Protein AF-A0A7S0FGV2-F1 (afdb_monomer_lite)

Foldseek 3Di:
DPADPDPAQLRQLQVQLVQLVCCLVPHPDQKDKAADPPADDPPVVVVVVPVVDDSVAKDKFADDQAPVQKDKFQLCVLVQVVVCVVVVHDDDPPWDWDADPVGHIDTPCCPDDRIDIFHFHDNNRMMMTGNVLSVQCSVVSNCLSVQCNSRVDHNRNSVRVCCCPVVVHDHD

Structure (mmCIF, N/CA/C/O backbone):
data_AF-A0A7S0FGV2-F1
#
_entry.id   AF-A0A7S0FGV2-F1
#
loop_
_atom_site.group_PDB
_atom_site.id
_atom_site.type_symbol
_atom_site.label_atom_id
_atom_site.label_alt_id
_atom_site.label_comp_id
_atom_site.label_asym_id
_atom_site.label_entity_id
_atom_site.label_seq_id
_atom_site.pdbx_PDB_ins_code
_atom_site.Cartn_x
_atom_site.Cartn_y
_atom_site.Cartn_z
_atom_site.occupancy
_atom_site.B_iso_or_equiv
_atom_site.auth_seq_id
_atom_site.auth_comp_id
_atom_site.auth_asym_id
_atom_site.auth_atom_id
_atom_site.pdbx_PDB_model_num
ATOM 1 N N . THR A 1 1 ? 14.441 8.984 6.356 1.00 79.88 1 THR A N 1
ATOM 2 C CA . THR A 1 1 ? 1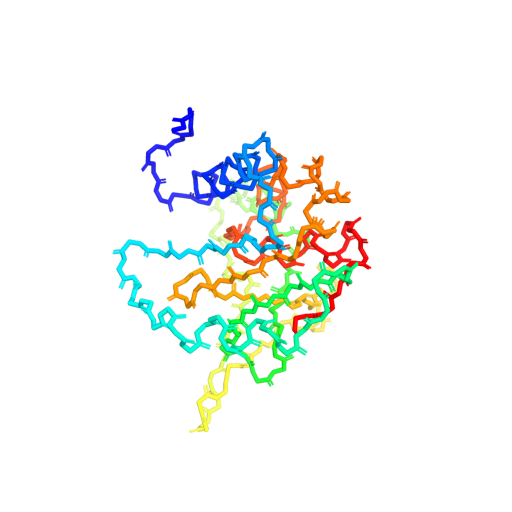3.259 9.835 6.094 1.00 79.88 1 THR A CA 1
ATOM 3 C C . THR A 1 1 ? 13.131 10.860 7.219 1.00 79.88 1 THR A C 1
ATOM 5 O O . THR A 1 1 ? 13.809 10.695 8.226 1.00 79.88 1 THR A O 1
ATOM 8 N N . LEU A 1 2 ? 12.314 11.914 7.077 1.00 86.88 2 LEU A N 1
ATOM 9 C CA . LEU A 1 2 ? 12.011 12.874 8.166 1.00 86.88 2 LEU A CA 1
ATOM 10 C C . LEU A 1 2 ? 10.838 12.409 9.062 1.00 86.88 2 LEU A C 1
ATOM 12 O O . LEU A 1 2 ? 10.258 13.197 9.804 1.00 86.88 2 LEU A O 1
ATOM 16 N N . CYS A 1 3 ? 10.471 11.130 8.973 1.00 91.19 3 CYS A N 1
ATOM 17 C CA . CYS A 1 3 ? 9.404 10.521 9.758 1.00 91.19 3 CYS A CA 1
ATOM 18 C C . CYS A 1 3 ? 9.855 10.222 11.194 1.00 91.19 3 CYS A C 1
ATOM 20 O O . CYS A 1 3 ? 11.048 10.096 11.473 1.00 91.19 3 CYS A O 1
ATOM 22 N N . SER A 1 4 ? 8.885 10.046 12.097 1.00 88.94 4 SER A N 1
ATOM 23 C CA . SER A 1 4 ? 9.150 9.587 13.465 1.00 88.94 4 SER A CA 1
ATOM 24 C C . SER A 1 4 ? 9.930 8.267 13.476 1.00 88.94 4 SER A C 1
ATOM 26 O O . SER A 1 4 ? 9.669 7.367 12.676 1.00 88.94 4 SER A O 1
ATOM 28 N N . ALA A 1 5 ? 10.848 8.124 14.435 1.00 84.06 5 ALA A N 1
ATOM 29 C CA . ALA A 1 5 ? 11.543 6.865 14.694 1.00 84.06 5 ALA A CA 1
ATOM 30 C C . ALA A 1 5 ? 10.648 5.819 15.392 1.00 84.06 5 ALA A C 1
ATOM 32 O O . ALA A 1 5 ? 11.025 4.653 15.455 1.00 84.06 5 ALA A O 1
ATOM 33 N N . THR A 1 6 ? 9.471 6.208 15.897 1.00 84.94 6 THR A N 1
ATOM 34 C CA . THR A 1 6 ? 8.547 5.306 16.602 1.00 84.94 6 THR A CA 1
ATOM 35 C C . THR A 1 6 ? 7.891 4.283 15.663 1.00 84.94 6 THR A C 1
ATOM 37 O O . THR A 1 6 ? 7.745 4.517 14.461 1.00 84.94 6 THR A O 1
ATOM 40 N N . HIS A 1 7 ? 7.469 3.149 16.231 1.00 81.62 7 HIS A N 1
ATOM 41 C CA . HIS A 1 7 ? 6.613 2.139 15.583 1.00 81.62 7 HIS A CA 1
ATOM 42 C C . HIS A 1 7 ? 5.117 2.423 15.810 1.00 81.62 7 HIS A C 1
ATOM 44 O O . HIS A 1 7 ? 4.288 1.520 15.841 1.00 81.62 7 HIS A O 1
ATOM 50 N N . GLU A 1 8 ? 4.762 3.685 16.043 1.00 87.50 8 GLU A N 1
ATOM 51 C CA . GLU A 1 8 ? 3.364 4.099 16.125 1.00 87.50 8 GLU A CA 1
ATOM 52 C C . GLU A 1 8 ? 2.778 4.212 14.716 1.00 87.50 8 GLU A C 1
ATOM 54 O O . GLU A 1 8 ? 3.512 4.464 13.759 1.00 87.50 8 GLU A O 1
ATOM 59 N N . ILE A 1 9 ? 1.450 4.106 14.605 1.00 84.69 9 ILE A N 1
ATOM 60 C CA . ILE A 1 9 ? 0.708 4.154 13.331 1.00 84.69 9 ILE A CA 1
ATOM 61 C C . ILE A 1 9 ? 1.203 5.292 12.427 1.00 84.69 9 ILE A C 1
ATOM 63 O O . ILE A 1 9 ? 1.568 5.069 11.278 1.00 84.69 9 ILE A O 1
ATOM 67 N N . HIS A 1 10 ? 1.291 6.512 12.962 1.00 87.12 10 HIS A N 1
ATOM 68 C CA . HIS A 1 10 ? 1.737 7.672 12.189 1.00 87.12 10 HIS A CA 1
ATOM 69 C C . HIS A 1 10 ? 3.185 7.533 11.679 1.00 87.12 10 HIS A C 1
ATOM 71 O O . HIS A 1 10 ? 3.503 7.961 10.570 1.00 87.12 10 HIS A O 1
ATOM 77 N N . GLY A 1 11 ? 4.076 6.954 12.490 1.00 90.88 11 GLY A N 1
ATOM 78 C CA . GLY A 1 11 ? 5.479 6.750 12.136 1.00 90.88 11 GLY A CA 1
ATOM 79 C C . GLY A 1 11 ? 5.647 5.745 11.001 1.00 90.88 11 GLY A C 1
ATOM 80 O O . GLY A 1 11 ? 6.362 6.039 10.045 1.00 90.88 11 GLY A O 1
ATOM 81 N N . LEU A 1 12 ? 4.956 4.605 11.087 1.00 92.75 12 LEU A N 1
ATOM 82 C CA . LEU A 1 12 ? 4.980 3.558 10.062 1.00 92.75 12 LEU A CA 1
ATOM 83 C C . LEU A 1 12 ? 4.384 4.057 8.744 1.00 92.75 12 LEU A C 1
ATOM 85 O O . LEU A 1 12 ? 5.074 4.054 7.732 1.00 92.75 12 LEU A O 1
ATOM 89 N N . CYS A 1 13 ? 3.188 4.648 8.770 1.00 95.31 13 CYS A N 1
ATOM 90 C CA . CYS A 1 13 ? 2.552 5.154 7.551 1.00 95.31 13 CYS A CA 1
ATOM 91 C C . CYS A 1 13 ? 3.373 6.225 6.827 1.00 95.31 13 CYS A C 1
ATOM 93 O O . CYS A 1 13 ? 3.392 6.266 5.600 1.00 95.31 13 CYS A O 1
ATOM 95 N N . CYS A 1 14 ? 4.077 7.083 7.570 1.00 96.38 14 CYS A N 1
ATOM 96 C CA . CYS A 1 14 ? 4.983 8.065 6.979 1.00 96.38 14 CYS A CA 1
ATOM 97 C C . CYS A 1 14 ? 6.182 7.397 6.287 1.00 96.38 14 CYS A C 1
ATOM 99 O O . CYS A 1 14 ? 6.601 7.845 5.219 1.00 96.38 14 CYS A O 1
ATOM 101 N N . LYS A 1 15 ? 6.748 6.336 6.881 1.00 96.00 15 LYS A N 1
ATOM 102 C CA . LYS A 1 15 ? 7.861 5.582 6.283 1.00 96.00 15 LYS A CA 1
ATOM 103 C C . LYS A 1 15 ? 7.405 4.894 4.997 1.00 96.00 15 LYS A C 1
ATOM 105 O O . LYS A 1 15 ? 8.034 5.117 3.969 1.00 96.00 15 LYS A O 1
ATOM 110 N N . THR A 1 16 ? 6.258 4.223 5.027 1.00 97.00 16 THR A N 1
ATOM 111 C CA . THR A 1 16 ? 5.655 3.572 3.856 1.00 97.00 16 THR A CA 1
ATOM 112 C C . THR A 1 16 ? 5.343 4.577 2.743 1.00 97.00 16 THR A C 1
ATOM 114 O O . THR A 1 16 ? 5.701 4.352 1.589 1.00 97.00 16 THR A O 1
ATOM 117 N N . ALA A 1 17 ? 4.789 5.752 3.074 1.00 97.69 17 ALA A N 1
ATOM 118 C CA . ALA A 1 17 ? 4.612 6.840 2.105 1.00 97.69 17 ALA A CA 1
ATOM 119 C C . ALA A 1 17 ? 5.945 7.262 1.463 1.00 97.69 17 ALA A C 1
ATOM 121 O O . ALA A 1 17 ? 6.039 7.401 0.244 1.00 97.69 17 ALA A O 1
ATOM 122 N N . CYS A 1 18 ? 6.994 7.436 2.274 1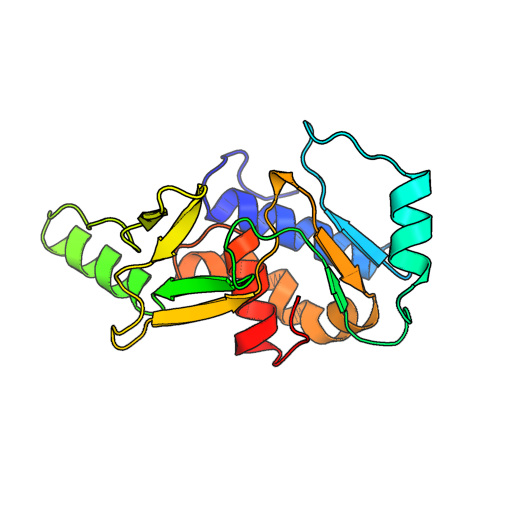.00 97.69 18 CYS A N 1
ATOM 123 C CA . CYS A 1 18 ? 8.321 7.799 1.783 1.00 97.69 18 CYS A CA 1
ATOM 124 C C . CYS A 1 18 ? 8.927 6.722 0.872 1.00 97.69 18 CYS A C 1
ATOM 126 O O . CYS A 1 18 ? 9.609 7.073 -0.085 1.00 97.69 18 CYS A O 1
ATOM 128 N N . GLU A 1 19 ? 8.700 5.438 1.150 1.00 97.88 19 GLU A N 1
ATOM 129 C CA . GLU A 1 19 ? 9.157 4.335 0.296 1.00 97.88 19 GLU A CA 1
ATOM 130 C C . GLU A 1 19 ? 8.489 4.383 -1.080 1.00 97.88 19 GLU A C 1
ATOM 132 O O . GLU A 1 19 ? 9.178 4.289 -2.098 1.00 97.88 19 GLU A O 1
ATOM 137 N N . ILE A 1 20 ? 7.168 4.600 -1.117 1.00 98.38 20 ILE A N 1
ATOM 138 C CA . ILE A 1 20 ? 6.408 4.694 -2.371 1.00 98.38 20 ILE A CA 1
ATOM 139 C C . ILE A 1 20 ? 6.863 5.906 -3.186 1.00 98.38 20 ILE A C 1
ATOM 141 O O . ILE A 1 20 ? 7.135 5.782 -4.381 1.00 98.38 20 ILE A O 1
ATOM 145 N N . VAL A 1 21 ? 7.011 7.064 -2.537 1.00 98.38 21 VAL A N 1
ATOM 146 C CA . VAL A 1 21 ? 7.502 8.290 -3.184 1.00 98.38 21 VAL A CA 1
ATOM 147 C C . VAL A 1 21 ? 8.922 8.103 -3.709 1.00 98.38 21 VAL A C 1
ATOM 149 O O . VAL A 1 21 ? 9.206 8.455 -4.852 1.00 98.38 21 VAL A O 1
ATOM 152 N N . TYR A 1 22 ? 9.809 7.493 -2.920 1.00 98.38 22 TYR A N 1
ATOM 153 C CA . TYR A 1 22 ? 11.179 7.240 -3.350 1.00 98.38 22 TYR A CA 1
ATOM 154 C C . TYR A 1 22 ? 11.221 6.352 -4.598 1.00 98.38 22 TYR A C 1
ATOM 156 O O . TYR A 1 22 ? 11.926 6.680 -5.554 1.00 98.38 22 TYR A O 1
ATOM 164 N N . TYR A 1 23 ? 10.439 5.267 -4.616 1.00 98.56 23 TYR A N 1
ATOM 165 C CA . TYR A 1 23 ? 10.294 4.411 -5.790 1.00 98.56 23 TYR A CA 1
ATOM 166 C C . TYR A 1 23 ? 9.770 5.195 -7.004 1.00 98.56 23 TYR A C 1
ATOM 168 O O . TYR A 1 23 ? 10.372 5.112 -8.073 1.00 98.56 23 TYR A O 1
ATOM 176 N N . TYR A 1 24 ? 8.705 5.984 -6.840 1.00 98.50 24 TYR A N 1
ATOM 177 C CA . TYR A 1 24 ? 8.104 6.768 -7.922 1.00 98.50 24 TYR A CA 1
ATOM 178 C C . TYR A 1 24 ? 9.095 7.754 -8.561 1.00 98.50 24 TYR A C 1
ATOM 180 O O . TYR A 1 24 ? 9.179 7.847 -9.787 1.00 98.50 24 TYR A O 1
ATOM 188 N N . GLU A 1 25 ? 9.872 8.459 -7.736 1.00 98.25 25 GLU A N 1
ATOM 189 C CA . GLU A 1 25 ? 10.805 9.498 -8.185 1.00 98.25 25 GLU A CA 1
ATOM 190 C C . GLU A 1 25 ? 12.117 8.943 -8.764 1.00 98.25 25 GLU A C 1
ATOM 192 O O . GLU A 1 25 ? 12.715 9.574 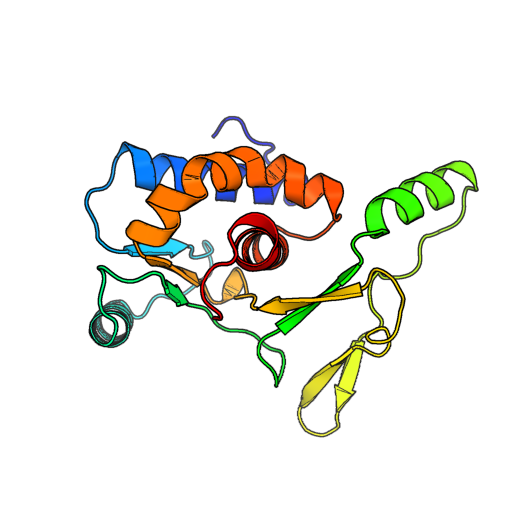-9.636 1.00 98.25 25 GLU A O 1
ATOM 197 N N . HIS A 1 26 ? 12.589 7.786 -8.283 1.00 98.31 26 HIS A N 1
ATOM 198 C CA . HIS A 1 26 ? 13.962 7.326 -8.542 1.00 98.31 26 HIS A CA 1
ATOM 199 C C . HIS A 1 26 ? 14.065 5.979 -9.266 1.00 98.31 26 HIS A C 1
ATOM 201 O O . HIS A 1 26 ? 15.155 5.617 -9.712 1.00 98.31 26 HIS A O 1
ATOM 207 N N . SER A 1 27 ? 12.973 5.221 -9.390 1.00 97.94 27 SER A N 1
ATOM 208 C CA . SER A 1 27 ? 12.976 3.906 -10.034 1.00 97.94 27 SER A CA 1
ATOM 209 C C . SER A 1 27 ? 12.284 3.931 -11.394 1.00 97.94 27 SER A C 1
ATOM 211 O O . SER A 1 27 ? 11.287 4.617 -11.608 1.00 97.94 27 SER A O 1
ATOM 213 N N . THR A 1 28 ? 12.783 3.104 -12.310 1.00 97.12 28 THR A N 1
ATOM 214 C CA . THR A 1 28 ? 12.122 2.755 -13.579 1.00 97.12 28 THR A CA 1
ATOM 215 C C . THR A 1 28 ? 11.620 1.309 -13.591 1.00 97.12 28 THR A C 1
ATOM 217 O O . THR A 1 28 ? 11.245 0.804 -14.643 1.00 97.12 28 THR A O 1
ATOM 220 N N . SER A 1 29 ? 11.651 0.620 -12.445 1.00 97.81 29 SER A N 1
ATOM 221 C CA . SER A 1 29 ? 11.216 -0.779 -12.338 1.00 97.81 29 SER A CA 1
ATOM 222 C C . SER A 1 29 ? 9.697 -0.893 -12.430 1.00 97.81 29 SER A C 1
ATOM 224 O O . SER A 1 29 ? 8.991 -0.049 -11.887 1.00 97.81 29 SER A O 1
ATOM 226 N N . ASP A 1 30 ? 9.197 -1.975 -13.024 1.00 98.19 30 ASP A N 1
ATOM 227 C CA . ASP A 1 30 ? 7.755 -2.235 -13.169 1.00 98.19 30 ASP A CA 1
ATOM 228 C C . ASP A 1 30 ? 7.032 -2.507 -11.840 1.00 98.19 30 ASP A C 1
ATOM 230 O O . ASP A 1 30 ? 5.816 -2.355 -11.747 1.00 98.19 30 ASP A O 1
ATOM 234 N N . TRP A 1 31 ? 7.779 -2.913 -10.810 1.00 98.25 31 TRP A N 1
ATOM 235 C CA . TRP A 1 31 ? 7.243 -3.325 -9.517 1.00 98.25 31 TRP A CA 1
ATOM 236 C C . TRP A 1 31 ? 7.958 -2.610 -8.378 1.00 98.25 31 TRP A C 1
ATOM 238 O O . TRP A 1 31 ? 9.191 -2.561 -8.334 1.00 98.25 31 TRP A O 1
ATOM 248 N N . MET A 1 32 ? 7.175 -2.112 -7.430 1.00 97.56 32 MET A N 1
ATOM 249 C CA . MET A 1 32 ? 7.624 -1.776 -6.086 1.00 97.56 32 MET A CA 1
ATOM 250 C C . MET A 1 32 ? 7.236 -2.923 -5.161 1.00 97.56 32 MET A C 1
ATOM 252 O O . MET A 1 32 ? 6.091 -3.354 -5.214 1.00 97.56 32 MET A O 1
ATOM 256 N N . CYS A 1 33 ? 8.137 -3.379 -4.293 1.00 97.25 33 CYS A N 1
ATOM 257 C CA . CYS A 1 33 ? 7.790 -4.316 -3.227 1.00 97.25 33 CYS A CA 1
ATOM 258 C C . CYS A 1 33 ? 8.313 -3.805 -1.886 1.00 97.25 33 CYS A C 1
ATOM 260 O O . CYS A 1 33 ? 9.456 -3.356 -1.801 1.00 97.25 33 CYS A O 1
ATOM 262 N N . HIS A 1 34 ? 7.472 -3.896 -0.864 1.00 96.88 34 HIS A N 1
ATOM 263 C CA . HIS A 1 34 ? 7.798 -3.608 0.526 1.00 96.88 34 HIS A CA 1
ATOM 264 C C . HIS A 1 34 ? 8.057 -4.916 1.276 1.00 96.88 34 HIS A C 1
ATOM 266 O O . HIS A 1 34 ? 7.350 -5.905 1.066 1.00 96.88 34 HIS A O 1
ATOM 272 N N . LEU A 1 35 ? 9.081 -4.907 2.126 1.00 94.56 35 LEU A N 1
ATOM 273 C CA . LEU A 1 35 ? 9.540 -6.028 2.943 1.00 94.56 35 LEU A CA 1
ATOM 274 C C . LEU A 1 35 ? 10.067 -5.464 4.268 1.00 94.56 35 LEU A C 1
ATOM 276 O O . LEU A 1 35 ? 10.830 -4.494 4.243 1.00 94.56 35 LEU A O 1
ATOM 280 N N . ASP A 1 36 ? 9.726 -6.105 5.384 1.00 91.81 36 ASP A N 1
ATOM 281 C CA . ASP A 1 36 ? 10.298 -5.782 6.693 1.00 91.81 36 ASP A CA 1
ATOM 282 C C . ASP A 1 36 ? 11.761 -6.258 6.805 1.00 91.81 36 ASP A C 1
ATOM 284 O O . ASP A 1 36 ? 12.230 -7.116 6.046 1.00 91.81 36 ASP A O 1
ATOM 288 N N . ASP A 1 37 ? 12.504 -5.710 7.771 1.00 92.38 37 ASP A N 1
ATOM 289 C CA . ASP A 1 37 ? 13.926 -6.013 7.989 1.00 92.38 37 ASP A CA 1
ATOM 290 C C . ASP A 1 37 ? 14.189 -7.434 8.524 1.00 92.38 37 ASP A C 1
ATOM 292 O O . ASP A 1 37 ? 15.318 -7.929 8.457 1.00 92.38 37 ASP A O 1
ATOM 296 N N . ASP A 1 38 ? 13.145 -8.114 8.990 1.00 92.88 38 ASP A N 1
ATOM 297 C CA . ASP A 1 38 ? 13.142 -9.502 9.442 1.00 92.88 38 ASP A CA 1
ATOM 298 C C . ASP A 1 38 ? 12.518 -10.483 8.425 1.00 92.88 38 ASP A C 1
ATOM 300 O O . ASP A 1 38 ? 12.416 -11.685 8.696 1.00 92.88 38 ASP A O 1
ATOM 304 N N . THR A 1 39 ? 12.166 -10.015 7.221 1.00 93.50 39 THR A N 1
ATOM 305 C CA . THR A 1 39 ? 11.552 -10.847 6.177 1.00 93.50 39 THR A CA 1
ATOM 306 C C . THR A 1 39 ? 12.595 -11.510 5.270 1.00 93.50 39 THR A C 1
ATOM 308 O O . THR A 1 39 ? 13.418 -10.858 4.625 1.00 93.50 39 THR A O 1
ATOM 311 N N . TYR A 1 40 ? 12.534 -12.842 5.138 1.00 94.38 40 TYR A N 1
ATOM 312 C CA . TYR A 1 40 ? 13.336 -13.571 4.149 1.00 94.38 40 TYR A CA 1
ATOM 313 C C . TYR A 1 40 ? 12.689 -13.522 2.761 1.00 94.38 40 TYR A C 1
ATOM 315 O O . TYR A 1 40 ? 11.574 -14.008 2.568 1.00 94.38 40 TYR A O 1
ATOM 323 N N . LEU A 1 41 ? 13.435 -13.042 1.763 1.00 93.69 41 LEU A N 1
ATOM 324 C CA . LEU A 1 41 ? 12.978 -13.004 0.378 1.00 93.69 41 LEU A CA 1
ATOM 325 C C . LEU A 1 41 ? 13.584 -14.129 -0.473 1.00 93.69 41 LEU A C 1
ATOM 327 O O . LEU A 1 41 ? 14.781 -14.143 -0.772 1.00 93.69 41 LEU A O 1
ATOM 331 N N . ASN A 1 42 ? 12.729 -15.011 -0.995 1.00 96.12 42 ASN A N 1
ATOM 332 C CA . ASN A 1 42 ? 13.100 -15.918 -2.083 1.00 96.12 42 ASN A CA 1
ATOM 333 C C . ASN A 1 42 ? 13.007 -15.198 -3.439 1.00 96.12 42 ASN A C 1
ATOM 335 O O . ASN A 1 42 ? 12.028 -15.340 -4.176 1.00 96.12 42 ASN A O 1
ATOM 339 N N . TYR A 1 43 ? 14.038 -14.417 -3.762 1.00 94.31 43 TYR A N 1
ATOM 340 C CA . TYR A 1 43 ? 14.046 -13.541 -4.936 1.00 94.31 43 TYR A CA 1
ATOM 341 C C . TYR A 1 43 ? 13.732 -14.259 -6.269 1.00 94.31 43 TYR A C 1
ATOM 343 O O . TYR A 1 43 ? 12.859 -13.779 -6.994 1.00 94.31 43 TYR A O 1
ATOM 351 N N . PRO A 1 44 ? 14.327 -15.427 -6.604 1.00 97.62 44 PRO A N 1
ATOM 352 C CA . PRO A 1 44 ? 14.003 -16.119 -7.855 1.00 97.62 44 PRO A CA 1
ATOM 353 C C . PRO A 1 44 ? 12.528 -16.522 -7.982 1.00 97.62 44 PRO A C 1
ATOM 355 O O . PRO A 1 44 ? 11.957 -16.430 -9.069 1.00 97.62 44 PRO A O 1
ATOM 358 N N . GLN A 1 45 ? 11.899 -16.966 -6.886 1.00 97.06 45 GLN A N 1
ATOM 359 C CA . GLN A 1 45 ? 10.476 -17.317 -6.909 1.00 97.06 45 GLN A CA 1
ATOM 360 C C . GLN A 1 45 ? 9.591 -16.076 -6.979 1.00 97.06 45 GLN A C 1
ATOM 362 O O . GLN A 1 45 ? 8.607 -16.096 -7.711 1.00 97.06 45 GLN A O 1
ATOM 367 N N . MET A 1 46 ? 9.966 -14.991 -6.295 1.00 95.38 46 MET A N 1
ATOM 368 C CA . MET A 1 46 ? 9.257 -13.714 -6.394 1.00 95.38 46 MET A CA 1
ATOM 369 C C . MET A 1 46 ? 9.234 -13.210 -7.841 1.00 95.38 46 MET A C 1
ATOM 371 O O . MET A 1 46 ? 8.164 -12.921 -8.367 1.00 95.38 46 MET A O 1
ATOM 375 N N . VAL A 1 47 ? 10.383 -13.179 -8.524 1.00 96.06 47 VAL A N 1
ATOM 376 C CA . VAL A 1 47 ? 10.459 -12.741 -9.930 1.00 96.06 47 VAL A CA 1
ATOM 377 C C . VAL A 1 47 ? 9.598 -13.628 -10.835 1.00 96.06 47 VAL A C 1
ATOM 379 O O . VAL A 1 47 ? 8.848 -13.116 -11.663 1.00 96.06 47 VAL A O 1
ATOM 382 N N . LYS A 1 48 ? 9.649 -14.954 -10.650 1.00 97.81 48 LYS A N 1
ATOM 383 C CA . LYS A 1 48 ? 8.811 -15.909 -11.396 1.00 97.81 48 LYS A CA 1
ATOM 384 C C . LYS A 1 48 ? 7.312 -15.737 -11.119 1.00 97.81 48 LYS A C 1
ATOM 386 O O . LYS A 1 48 ? 6.486 -16.051 -11.975 1.00 97.81 48 LYS A O 1
ATOM 391 N N . TYR A 1 49 ? 6.944 -15.327 -9.911 1.00 97.00 49 TYR A N 1
ATOM 392 C CA . TYR A 1 49 ? 5.555 -15.072 -9.557 1.00 97.00 49 TYR A CA 1
ATOM 393 C C . TYR A 1 49 ? 5.056 -13.776 -10.201 1.00 97.00 49 TYR A C 1
ATOM 395 O O . TYR A 1 49 ? 4.063 -13.803 -10.920 1.00 97.00 49 TYR A O 1
ATOM 403 N N . LEU A 1 50 ? 5.798 -12.675 -10.045 1.00 97.25 50 LEU A N 1
ATOM 404 C CA . LEU A 1 50 ? 5.445 -11.376 -10.628 1.00 97.25 50 LEU A CA 1
ATOM 405 C C . LEU A 1 50 ? 5.387 -11.415 -12.162 1.00 97.25 50 LEU A C 1
ATOM 407 O O . LEU A 1 50 ? 4.555 -10.740 -12.756 1.00 97.25 50 LEU A O 1
ATOM 411 N N . SER A 1 51 ? 6.193 -12.260 -12.817 1.00 97.00 51 SER A N 1
ATOM 412 C CA . SER A 1 51 ? 6.158 -12.421 -14.279 1.00 97.00 51 SER A CA 1
ATOM 413 C C . SER A 1 51 ? 4.857 -13.025 -14.828 1.00 97.00 51 SER A C 1
ATOM 415 O O . SER A 1 51 ? 4.715 -13.147 -16.041 1.00 97.00 51 SER A O 1
ATOM 417 N N . GLN A 1 52 ? 3.947 -13.489 -13.965 1.00 97.56 52 GLN A N 1
ATOM 418 C CA . GLN A 1 52 ? 2.635 -14.018 -14.362 1.00 97.56 52 GLN A CA 1
ATOM 419 C C . GLN A 1 52 ? 1.585 -12.915 -14.548 1.00 97.56 52 GLN A C 1
ATOM 421 O O . GLN A 1 52 ? 0.520 -13.184 -15.100 1.00 97.56 52 GLN A O 1
ATOM 426 N N . PHE A 1 53 ? 1.885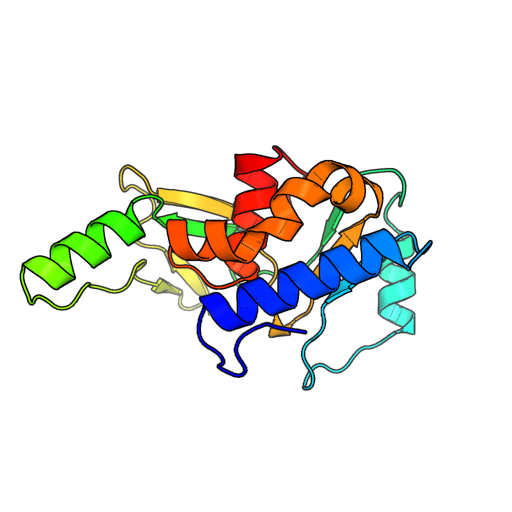 -11.695 -14.103 1.00 97.62 53 PHE A N 1
ATOM 427 C CA . PHE A 1 53 ? 1.018 -10.524 -14.189 1.00 97.62 53 PHE A CA 1
ATOM 428 C C . PHE A 1 53 ? 1.490 -9.597 -15.317 1.00 97.62 53 PHE A C 1
ATOM 430 O O . PHE A 1 53 ? 2.679 -9.574 -15.646 1.00 97.62 53 PHE A O 1
ATOM 437 N N . ASP A 1 54 ? 0.573 -8.835 -15.920 1.00 97.69 54 ASP A N 1
ATOM 438 C CA . ASP A 1 54 ? 0.938 -7.822 -16.916 1.00 97.69 54 ASP A CA 1
ATOM 439 C C . ASP A 1 54 ? 1.375 -6.544 -16.183 1.00 97.69 54 ASP A C 1
ATOM 441 O O . ASP A 1 54 ? 0.538 -5.888 -15.569 1.00 97.69 54 ASP A O 1
ATOM 445 N N . PRO A 1 55 ? 2.656 -6.139 -16.238 1.00 96.88 55 PRO A N 1
ATOM 446 C CA . PRO A 1 55 ? 3.139 -4.975 -15.489 1.00 96.88 55 PRO A CA 1
ATOM 447 C C . PRO A 1 55 ? 2.512 -3.642 -15.929 1.00 96.88 55 PRO A C 1
ATOM 449 O O . PRO A 1 55 ? 2.727 -2.620 -15.280 1.00 96.88 55 PRO A O 1
ATOM 452 N N . ARG A 1 56 ? 1.772 -3.627 -17.046 1.00 97.06 56 ARG A N 1
ATOM 453 C CA . ARG A 1 56 ? 1.075 -2.443 -17.570 1.00 97.06 56 ARG A CA 1
ATOM 454 C C . ARG A 1 56 ? -0.332 -2.280 -17.003 1.00 97.06 56 ARG A C 1
ATOM 456 O O . ARG A 1 56 ? -0.924 -1.220 -17.185 1.00 97.06 56 ARG A O 1
ATOM 463 N N . GLU A 1 57 ? -0.847 -3.308 -16.341 1.00 97.50 57 GLU A N 1
ATOM 464 C CA . GLU A 1 57 ? -2.108 -3.266 -15.616 1.00 97.50 57 GLU A CA 1
ATOM 465 C C . GLU A 1 57 ? -1.857 -2.925 -14.145 1.00 97.50 57 GLU A C 1
ATOM 467 O O . GLU A 1 57 ? -0.736 -2.984 -13.633 1.00 97.50 57 GLU A O 1
ATOM 472 N N . GLU A 1 58 ? -2.922 -2.544 -13.450 1.00 97.94 58 GLU A N 1
ATOM 473 C CA . GLU A 1 58 ? -2.837 -2.230 -12.033 1.00 97.94 58 GLU A CA 1
ATOM 474 C C . GLU A 1 58 ? -2.922 -3.489 -11.179 1.00 97.94 58 GLU A C 1
ATOM 476 O O . GLU A 1 58 ? -3.903 -4.234 -11.219 1.00 97.94 58 GLU A O 1
ATOM 481 N N . HIS A 1 59 ? -1.915 -3.675 -10.335 1.00 97.75 59 HIS A N 1
ATOM 482 C CA . HIS A 1 59 ? -1.821 -4.795 -9.420 1.00 97.75 59 HIS A CA 1
ATOM 483 C C . HIS A 1 59 ? -1.441 -4.324 -8.020 1.00 97.75 59 HIS A C 1
ATOM 485 O O . HIS A 1 59 ? -0.462 -3.597 -7.831 1.00 97.75 59 HIS A O 1
ATOM 491 N N . TYR A 1 60 ? -2.206 -4.805 -7.044 1.00 97.12 60 TYR A N 1
ATOM 492 C CA . TYR A 1 60 ? -1.832 -4.848 -5.640 1.00 97.12 60 TYR A CA 1
ATOM 493 C C . TYR A 1 60 ? -1.713 -6.319 -5.261 1.00 97.12 60 TYR A C 1
ATOM 495 O O . TYR A 1 60 ? -2.652 -7.074 -5.472 1.00 97.12 60 TYR A O 1
ATOM 503 N N . ILE A 1 61 ? -0.548 -6.743 -4.784 1.00 96.38 61 ILE A N 1
ATOM 504 C CA . ILE A 1 61 ? -0.240 -8.149 -4.523 1.00 96.38 61 ILE A CA 1
ATOM 505 C C . ILE A 1 61 ? 0.286 -8.264 -3.100 1.00 96.38 61 ILE A C 1
ATOM 507 O O . ILE A 1 61 ? 1.210 -7.550 -2.728 1.00 96.38 61 ILE A O 1
ATOM 511 N N . GLY A 1 62 ? -0.239 -9.199 -2.321 1.00 94.25 62 GLY A N 1
ATOM 512 C CA . GLY A 1 62 ? 0.229 -9.447 -0.964 1.00 94.25 62 GLY A CA 1
ATOM 513 C C . GLY A 1 62 ? -0.472 -10.642 -0.339 1.00 94.25 62 GLY A C 1
ATOM 514 O O . GLY A 1 62 ? -1.391 -11.222 -0.919 1.00 94.25 62 GLY A O 1
ATOM 515 N N . PHE A 1 63 ? -0.022 -11.027 0.850 1.00 91.75 63 PHE A N 1
ATOM 516 C CA . PHE A 1 63 ? -0.674 -12.076 1.625 1.00 91.75 63 PHE A CA 1
ATOM 517 C C . PHE A 1 63 ? -1.663 -11.473 2.621 1.00 91.75 63 PHE A C 1
ATOM 519 O O . PHE A 1 63 ? -1.300 -10.596 3.400 1.00 91.75 63 PHE A O 1
ATOM 526 N N . SER A 1 64 ? -2.890 -11.993 2.645 1.00 88.50 64 SER A N 1
ATOM 527 C CA . SER A 1 64 ? -3.869 -11.689 3.687 1.00 88.50 64 SER A CA 1
ATOM 528 C C . SER A 1 64 ? -4.103 -12.926 4.562 1.00 88.50 64 SER A C 1
ATOM 530 O O . SER A 1 64 ? -4.288 -14.018 4.022 1.00 88.50 64 SER A O 1
ATOM 532 N N . PRO A 1 65 ? -4.135 -12.799 5.899 1.00 83.50 65 PRO A N 1
ATOM 533 C CA . PRO A 1 65 ? -4.358 -13.910 6.814 1.00 83.50 65 PRO A CA 1
ATOM 534 C C . PRO A 1 65 ? -5.850 -14.217 6.995 1.00 83.50 65 PRO A C 1
ATOM 536 O O . PRO A 1 65 ? -6.200 -15.163 7.700 1.00 83.50 65 PRO A O 1
ATOM 539 N N . THR A 1 66 ? -6.742 -13.405 6.421 1.00 82.69 66 THR A N 1
ATOM 540 C CA . THR A 1 66 ? -8.186 -13.631 6.462 1.00 82.69 66 THR A CA 1
ATOM 541 C C . THR A 1 66 ? -8.617 -14.499 5.284 1.00 82.69 66 THR A C 1
ATOM 543 O O . THR A 1 66 ? -8.095 -14.390 4.176 1.00 82.69 66 THR A O 1
ATOM 546 N N . ALA A 1 67 ? -9.597 -15.375 5.520 1.00 80.69 67 ALA A N 1
ATOM 547 C CA . ALA A 1 67 ? -10.028 -16.362 4.529 1.00 80.69 67 ALA A CA 1
ATOM 548 C C . ALA A 1 67 ? -10.598 -15.735 3.243 1.00 80.69 67 ALA A C 1
ATOM 550 O O . ALA A 1 67 ? -10.542 -16.349 2.182 1.00 80.69 67 ALA A O 1
ATOM 551 N N . ASP A 1 68 ? -11.156 -14.526 3.336 1.00 83.69 68 ASP A N 1
ATOM 552 C CA . ASP A 1 68 ? -11.716 -13.793 2.199 1.00 83.69 68 ASP A CA 1
ATOM 553 C C . ASP A 1 68 ? -10.776 -12.711 1.644 1.00 83.69 68 ASP A C 1
ATOM 555 O O . ASP A 1 68 ? -11.173 -11.958 0.757 1.00 83.69 68 ASP A O 1
ATOM 559 N N . GLY A 1 69 ? -9.543 -12.626 2.153 1.00 86.75 69 GLY A N 1
ATOM 560 C CA . GLY A 1 69 ? -8.533 -11.686 1.675 1.00 86.75 69 GLY A CA 1
ATOM 561 C C . GLY A 1 69 ? -8.741 -10.232 2.102 1.00 86.75 69 GLY A C 1
ATOM 562 O O . GLY A 1 69 ? -8.061 -9.346 1.586 1.00 86.75 69 GLY A O 1
ATOM 563 N N . THR A 1 70 ? -9.690 -9.956 3.001 1.00 88.94 70 THR A N 1
ATOM 564 C CA . THR A 1 70 ? -10.058 -8.587 3.380 1.00 88.94 70 THR A CA 1
ATOM 565 C C . THR A 1 70 ? -9.993 -8.340 4.881 1.00 88.94 70 THR A C 1
ATOM 567 O O . THR A 1 70 ? -10.099 -9.261 5.693 1.00 88.94 70 THR A O 1
ATOM 570 N N . TRP A 1 71 ? -9.844 -7.072 5.255 1.00 88.06 71 TRP A N 1
ATOM 571 C CA . TRP A 1 71 ? -9.915 -6.597 6.629 1.00 88.06 71 TRP A CA 1
ATOM 572 C C . TRP A 1 71 ? -11.071 -5.620 6.798 1.00 88.06 71 TRP A C 1
ATOM 574 O O . TRP A 1 71 ? -11.351 -4.808 5.913 1.00 88.06 71 TRP A O 1
ATOM 584 N N . ALA A 1 72 ? -11.741 -5.682 7.947 1.00 89.25 72 ALA A N 1
ATOM 585 C CA . ALA A 1 72 ? -12.768 -4.707 8.281 1.00 89.25 72 ALA A CA 1
ATOM 586 C C . ALA A 1 72 ? -12.124 -3.372 8.708 1.00 89.25 72 ALA A C 1
ATOM 588 O O . ALA A 1 72 ? -11.200 -3.335 9.515 1.00 89.25 72 ALA A O 1
ATOM 589 N N . VAL A 1 73 ? -12.618 -2.253 8.196 1.00 89.94 73 VAL A N 1
ATOM 590 C CA . VAL A 1 73 ? -12.159 -0.903 8.540 1.00 89.94 73 VAL A CA 1
ATOM 591 C C . VAL A 1 73 ? -13.350 -0.116 9.059 1.00 89.94 73 VAL A C 1
ATOM 593 O O . VAL A 1 73 ? -14.311 0.121 8.332 1.00 89.94 73 VAL A O 1
ATOM 596 N N . ASP A 1 74 ? -13.291 0.284 10.328 1.00 89.88 74 ASP A N 1
ATOM 597 C CA . ASP A 1 74 ? -14.255 1.204 10.927 1.00 89.88 74 ASP A CA 1
ATOM 598 C C . ASP A 1 74 ? -13.876 2.640 10.549 1.00 89.88 74 ASP A C 1
ATOM 600 O O . ASP A 1 74 ? -12.979 3.251 11.132 1.00 89.88 74 ASP A O 1
ATOM 604 N N . THR A 1 75 ? -14.568 3.195 9.558 1.00 88.50 75 THR A N 1
ATOM 605 C CA . THR A 1 75 ? -14.315 4.553 9.048 1.00 88.50 75 THR A CA 1
ATOM 606 C C . THR A 1 75 ? -14.632 5.647 10.069 1.00 88.50 75 THR A C 1
ATOM 608 O O . THR A 1 75 ? -14.140 6.767 9.947 1.00 88.50 75 THR A O 1
ATOM 611 N N . LYS A 1 76 ? -15.405 5.334 11.118 1.00 87.19 76 LYS A N 1
ATOM 612 C CA . LYS A 1 76 ? -15.764 6.264 12.200 1.00 87.19 76 LYS A CA 1
ATOM 613 C C . LYS A 1 76 ? -14.834 6.121 13.412 1.00 87.19 76 LYS A C 1
ATOM 615 O O . LYS A 1 76 ? -15.023 6.801 14.424 1.00 87.19 76 LYS A O 1
ATOM 620 N N . ARG A 1 77 ? -13.801 5.269 13.335 1.00 86.00 77 ARG A N 1
ATOM 621 C CA . ARG A 1 77 ? -12.912 4.931 14.458 1.00 86.00 77 ARG A CA 1
ATOM 622 C C . ARG A 1 77 ? -12.277 6.152 15.120 1.00 86.00 77 ARG A C 1
ATOM 624 O O . ARG A 1 77 ? -12.260 6.225 16.349 1.00 86.00 77 ARG A O 1
ATOM 631 N N . LYS A 1 78 ? -11.798 7.122 14.336 1.00 85.62 78 LYS A N 1
ATOM 632 C CA . LYS A 1 78 ? -11.205 8.363 14.859 1.00 85.62 78 LYS A CA 1
ATOM 633 C C . LYS A 1 78 ? -12.201 9.181 15.676 1.00 85.62 78 LYS A C 1
ATOM 635 O O . LYS A 1 78 ? -11.888 9.569 16.799 1.00 85.62 78 LYS A O 1
ATOM 640 N N . GLU A 1 79 ? -13.419 9.373 15.174 1.00 87.62 79 GLU A N 1
ATOM 641 C CA . GLU A 1 79 ? -14.475 10.085 15.905 1.00 87.62 79 GLU A CA 1
ATOM 642 C C . GLU A 1 79 ? -14.798 9.390 17.235 1.00 87.62 79 GLU A C 1
ATOM 644 O O . GLU A 1 79 ? -15.007 10.041 18.264 1.00 87.62 79 GLU A O 1
ATOM 649 N N . MET A 1 80 ? -14.803 8.051 17.237 1.00 85.88 80 MET A N 1
ATOM 650 C CA . MET A 1 80 ? -15.000 7.267 18.455 1.00 85.88 80 MET A CA 1
ATOM 651 C C . MET A 1 80 ? -13.838 7.429 19.440 1.00 85.88 80 MET A C 1
ATOM 653 O O . MET A 1 80 ? -14.089 7.551 20.639 1.00 85.88 80 MET A O 1
ATOM 657 N N . MET A 1 81 ? -12.587 7.462 18.965 1.00 84.38 81 MET A N 1
ATOM 658 C CA . MET A 1 81 ? -11.406 7.721 19.801 1.00 84.38 81 MET A CA 1
ATOM 659 C C . MET A 1 81 ? -11.466 9.104 20.446 1.00 84.38 81 MET A C 1
ATOM 661 O O . MET A 1 81 ? -11.287 9.222 21.657 1.00 84.38 81 MET A O 1
ATOM 665 N N . GLU A 1 82 ? -11.783 10.140 19.671 1.00 88.81 82 GLU A N 1
ATOM 666 C CA . GLU A 1 82 ? -11.903 11.511 20.173 1.00 88.81 82 GLU A CA 1
ATOM 667 C C . GLU A 1 82 ? -13.034 11.649 21.200 1.00 88.81 82 GLU A C 1
ATOM 669 O O . GLU A 1 82 ? -12.877 12.318 22.226 1.00 88.81 82 GLU A O 1
ATOM 674 N N . ARG A 1 83 ? -14.175 10.989 20.965 1.00 88.81 83 ARG A N 1
ATOM 675 C CA . ARG A 1 83 ? -15.288 10.948 21.922 1.00 88.81 83 ARG A CA 1
ATOM 676 C C . ARG A 1 83 ? -14.901 10.216 23.206 1.00 88.81 83 ARG A C 1
ATOM 678 O O . ARG A 1 83 ? -15.137 10.735 24.293 1.00 88.81 83 ARG A O 1
ATOM 685 N N . ALA A 1 84 ? -14.276 9.048 23.088 1.00 87.88 84 ALA A N 1
ATOM 686 C CA . ALA A 1 84 ? -13.831 8.255 24.229 1.00 87.88 84 ALA A CA 1
ATOM 687 C C . ALA A 1 84 ? -12.805 9.016 25.087 1.00 87.88 84 ALA A C 1
ATOM 689 O O . ALA A 1 84 ? -12.921 9.021 26.313 1.00 87.88 84 ALA A O 1
ATOM 690 N N . ALA A 1 85 ? -11.874 9.737 24.450 1.00 88.50 85 ALA A N 1
ATOM 691 C CA . ALA A 1 85 ? -10.908 10.599 25.126 1.00 88.50 85 ALA A CA 1
ATOM 692 C C . ALA A 1 85 ? -11.588 11.741 25.901 1.00 88.50 85 ALA A C 1
ATOM 694 O O . ALA A 1 85 ? -11.245 11.980 27.057 1.00 88.50 85 ALA A O 1
ATOM 695 N N . LYS A 1 86 ? -12.595 12.402 25.310 1.00 91.44 86 LYS A N 1
ATOM 696 C CA . LYS A 1 86 ? -13.394 13.442 25.992 1.00 91.44 86 LYS A CA 1
ATOM 697 C C . LYS A 1 86 ? -14.179 12.894 27.185 1.00 91.44 86 LYS A C 1
ATOM 699 O O . LYS A 1 86 ? -14.330 13.583 28.186 1.00 91.44 86 LYS A O 1
ATOM 704 N N . GLU A 1 87 ? -14.678 11.666 27.080 1.00 93.12 87 GLU A N 1
ATOM 705 C CA . GLU A 1 87 ? -15.443 11.000 28.140 1.00 93.12 87 GLU A CA 1
ATOM 706 C C . GLU A 1 87 ? -14.563 10.309 29.198 1.00 93.12 87 GLU A C 1
ATOM 708 O O . GLU A 1 87 ? -15.096 9.781 30.174 1.00 93.12 87 GLU A O 1
ATOM 713 N N . GLY A 1 88 ? -13.238 10.269 29.010 1.00 88.62 88 GLY A N 1
ATOM 714 C CA . GLY A 1 88 ? -12.314 9.544 29.886 1.00 88.62 88 GLY A CA 1
ATOM 715 C C . GLY A 1 88 ? -12.547 8.028 29.907 1.00 88.62 88 GLY A C 1
ATOM 716 O O . GLY A 1 88 ? -12.212 7.365 30.888 1.00 88.62 88 GLY A O 1
ATOM 717 N N . LYS A 1 89 ? -13.156 7.467 28.854 1.00 86.31 89 LYS A N 1
ATOM 718 C CA . LYS A 1 89 ? -13.477 6.037 28.760 1.00 86.31 89 LYS A CA 1
ATOM 719 C C . LYS A 1 89 ? -12.491 5.317 27.840 1.00 86.31 89 LYS A C 1
ATOM 721 O O . LYS A 1 89 ? -12.134 5.857 26.795 1.00 86.31 89 LYS A O 1
ATOM 726 N N . PRO A 1 90 ? -12.093 4.075 28.162 1.00 80.50 90 PRO A N 1
ATOM 727 C CA . PRO A 1 90 ? -11.293 3.272 27.252 1.00 80.50 90 PRO A CA 1
ATOM 728 C C . PRO A 1 90 ? -12.126 2.893 26.024 1.00 80.50 90 PRO A C 1
ATOM 730 O O . PRO A 1 90 ? -13.245 2.382 26.145 1.00 80.50 90 PRO A O 1
ATOM 733 N N . LEU A 1 91 ? -11.574 3.126 24.834 1.00 77.75 91 LEU A N 1
ATOM 734 C CA . LEU A 1 91 ? -12.204 2.674 23.603 1.00 77.75 91 LEU A CA 1
ATOM 735 C C . LEU A 1 91 ? -12.027 1.159 23.467 1.00 77.75 91 LEU A C 1
ATOM 737 O O . LEU A 1 91 ? -10.929 0.627 23.634 1.00 77.75 91 LEU A O 1
ATOM 741 N N . LYS A 1 92 ? -13.111 0.454 23.137 1.00 74.12 92 LYS A N 1
ATOM 742 C CA . LYS A 1 92 ? -13.047 -0.977 22.815 1.00 74.12 92 LYS A CA 1
ATOM 743 C C . LYS A 1 92 ? -12.193 -1.204 21.554 1.00 74.12 92 LYS A C 1
ATOM 745 O O . LYS A 1 92 ? -12.084 -0.287 20.735 1.00 74.12 92 LYS A O 1
ATOM 750 N N . PRO A 1 93 ? -11.602 -2.394 21.355 1.00 70.62 93 PRO A N 1
ATOM 751 C CA . PRO A 1 93 ? -10.927 -2.737 20.101 1.00 70.62 93 PRO A CA 1
ATOM 752 C C . PRO A 1 93 ? -11.812 -2.431 18.886 1.00 70.62 93 PRO A C 1
ATOM 754 O O . PRO A 1 93 ? -13.033 -2.539 18.989 1.00 70.62 93 PRO A O 1
ATOM 757 N N . SER A 1 94 ? -11.204 -1.992 17.780 1.00 66.00 94 SER A N 1
ATOM 758 C CA . SER A 1 94 ? -11.909 -1.620 16.539 1.00 66.00 94 SER A CA 1
ATOM 759 C C . SER A 1 94 ? -12.783 -2.749 16.059 1.00 66.00 94 SER A C 1
ATOM 761 O O . SER A 1 94 ? -13.947 -2.529 15.743 1.00 66.00 94 SER A O 1
ATOM 763 N N . ILE A 1 95 ? -12.233 -3.958 16.074 1.00 68.62 95 ILE A N 1
ATOM 764 C CA . ILE A 1 95 ? -12.947 -5.149 15.666 1.00 68.62 95 ILE A CA 1
ATOM 765 C C . ILE A 1 95 ? -12.667 -6.267 16.653 1.00 68.62 95 ILE A C 1
ATOM 767 O O . ILE A 1 95 ? -11.527 -6.525 17.045 1.00 68.62 95 ILE A O 1
ATOM 771 N N . SER A 1 96 ? -13.732 -6.954 17.036 1.00 64.94 96 SER A N 1
ATOM 772 C CA . SER A 1 96 ? -13.653 -8.217 17.740 1.00 64.94 96 SER A CA 1
ATOM 773 C C . SER A 1 96 ? -13.410 -9.348 16.741 1.00 64.94 96 SER A C 1
ATOM 775 O O . SER A 1 96 ? -14.238 -9.668 15.885 1.00 64.94 96 SER A O 1
ATOM 777 N N . ILE A 1 97 ? -12.220 -9.932 16.850 1.00 65.38 97 ILE A N 1
ATOM 778 C CA . ILE A 1 97 ? -11.782 -11.078 16.061 1.00 65.38 97 ILE A CA 1
ATOM 779 C C . ILE A 1 97 ? -12.154 -12.358 16.805 1.00 65.38 97 ILE A C 1
ATOM 781 O O . ILE A 1 97 ? -11.921 -12.478 18.009 1.00 65.38 97 ILE A O 1
ATOM 785 N N . SER A 1 98 ? -12.698 -13.336 16.086 1.00 60.28 98 SER A N 1
ATOM 786 C CA . SER A 1 98 ? -12.769 -14.720 16.552 1.00 60.28 98 SER A CA 1
ATOM 787 C C . SER A 1 98 ? -12.086 -15.646 15.563 1.00 60.28 98 SER A C 1
ATOM 789 O O . SER A 1 98 ? -12.331 -15.545 14.366 1.00 60.28 98 SER A O 1
ATOM 791 N N . THR A 1 99 ? -11.280 -16.571 16.066 1.00 60.50 99 THR A N 1
ATOM 792 C CA . THR A 1 99 ? -10.728 -17.680 15.288 1.00 60.50 99 THR A CA 1
ATOM 793 C C . THR A 1 99 ? -11.720 -18.842 15.247 1.00 60.50 99 THR A C 1
ATOM 795 O O . THR A 1 99 ? -12.253 -19.257 16.282 1.00 60.50 99 THR A O 1
ATOM 798 N N . LYS A 1 100 ? -11.991 -19.384 14.054 1.00 61.09 100 LYS A N 1
ATOM 799 C CA . LYS A 1 100 ? -12.659 -20.686 13.907 1.00 61.09 100 LYS A CA 1
ATOM 800 C C . LYS A 1 100 ? -11.724 -21.803 14.367 1.00 61.09 100 LYS A C 1
ATOM 802 O O . LYS A 1 100 ? -10.509 -21.631 14.433 1.00 61.09 100 LYS A O 1
ATOM 807 N N . LYS A 1 101 ? -12.299 -22.984 14.627 1.00 54.03 101 LYS A N 1
ATOM 808 C CA . LYS A 1 101 ? -11.536 -24.214 14.912 1.00 54.03 101 LYS A CA 1
ATOM 809 C C . LYS A 1 101 ? -10.526 -24.565 13.810 1.00 54.03 101 LYS A C 1
ATOM 811 O O . LYS A 1 101 ? -9.535 -25.215 14.117 1.00 54.03 101 LYS A O 1
ATOM 816 N N . ASP A 1 102 ? -10.759 -24.090 12.589 1.00 66.25 102 ASP A N 1
ATOM 817 C CA . ASP A 1 102 ? -9.926 -24.351 11.411 1.00 66.25 102 ASP A CA 1
ATOM 818 C C . ASP A 1 102 ? -8.824 -23.292 11.190 1.00 66.25 102 ASP A C 1
ATOM 820 O O . ASP A 1 102 ? -8.081 -23.373 10.221 1.00 66.25 102 ASP A O 1
ATOM 824 N N . GLY A 1 103 ? -8.689 -22.310 12.094 1.00 61.28 103 GLY A N 1
ATOM 825 C CA . GLY A 1 103 ? -7.667 -21.255 12.025 1.00 61.28 103 GLY A CA 1
ATOM 826 C C . GLY A 1 103 ? -8.126 -19.953 11.362 1.00 61.28 103 GLY A C 1
ATOM 827 O O . GLY A 1 103 ? -7.474 -18.929 11.548 1.00 61.28 103 GLY A O 1
ATOM 828 N N . ASP A 1 104 ? -9.273 -19.953 10.678 1.00 64.00 104 ASP A N 1
ATOM 829 C CA . ASP A 1 104 ? -9.800 -18.757 10.012 1.00 64.00 104 ASP A CA 1
ATOM 830 C C . ASP A 1 104 ? -10.158 -17.642 10.999 1.00 64.00 104 ASP A C 1
ATOM 832 O O . ASP A 1 104 ? -10.907 -17.844 11.962 1.00 64.00 104 ASP A O 1
ATOM 836 N N . VAL A 1 105 ? -9.686 -16.437 10.703 1.00 65.06 105 VAL A N 1
ATOM 837 C CA . VAL A 1 105 ? -10.028 -15.196 11.401 1.00 65.06 105 VAL A CA 1
ATOM 838 C C . VAL A 1 105 ? -11.344 -14.653 10.833 1.00 65.06 105 VAL A C 1
ATOM 840 O O . VAL A 1 105 ? -11.419 -14.323 9.653 1.00 65.06 105 VAL A O 1
ATOM 843 N N . ILE A 1 106 ? -12.380 -14.542 11.672 1.00 64.75 106 ILE A N 1
ATOM 844 C CA . ILE A 1 106 ? -13.655 -13.880 11.338 1.00 64.75 106 ILE A CA 1
ATOM 845 C C . ILE A 1 106 ? -13.848 -12.630 12.194 1.00 64.75 106 ILE A C 1
ATOM 847 O O . ILE A 1 106 ? -13.573 -12.647 13.401 1.00 64.75 106 ILE A O 1
ATOM 851 N N . HIS A 1 107 ? -14.401 -11.576 11.598 1.00 67.44 107 HIS A N 1
ATOM 852 C CA . HIS A 1 107 ? -14.743 -10.342 12.291 1.00 67.44 107 HIS A CA 1
ATOM 853 C C . HIS A 1 107 ? -16.227 -10.351 12.681 1.00 67.44 107 HIS A C 1
ATOM 855 O O . HIS A 1 107 ? -17.104 -10.539 11.849 1.00 67.44 107 HIS A O 1
ATOM 861 N N . LYS A 1 108 ? -16.541 -10.142 13.964 1.00 65.25 108 LYS A N 1
ATOM 862 C CA . LYS A 1 108 ? -17.945 -10.127 14.430 1.00 65.25 108 LYS A CA 1
ATOM 863 C C . LYS A 1 108 ? -18.669 -8.804 14.181 1.00 65.25 108 LYS A C 1
ATOM 865 O O . LYS A 1 108 ? -19.884 -8.737 14.324 1.00 65.25 108 LYS A O 1
ATOM 870 N N . ASP A 1 109 ? -17.923 -7.754 13.856 1.00 64.06 109 ASP A N 1
ATOM 871 C CA . ASP A 1 109 ? -18.418 -6.378 13.775 1.00 64.06 109 ASP A CA 1
ATOM 872 C C . ASP A 1 109 ? -18.732 -5.924 12.333 1.00 64.06 109 ASP A C 1
ATOM 874 O O . ASP A 1 109 ? -18.896 -4.731 12.092 1.00 64.06 109 ASP A O 1
ATOM 878 N N . GLU A 1 110 ? -18.837 -6.867 11.387 1.00 60.72 110 GLU A N 1
ATOM 879 C CA . GLU A 1 110 ? -19.011 -6.626 9.942 1.00 60.72 110 GLU A CA 1
ATOM 880 C C . GLU A 1 110 ? -20.324 -5.919 9.564 1.00 60.72 110 GLU A C 1
ATOM 882 O O . GLU A 1 110 ? -20.353 -5.183 8.586 1.00 60.72 110 GLU A O 1
ATOM 887 N N . GLU A 1 111 ? -21.400 -6.087 10.339 1.00 64.38 111 GLU A N 1
ATOM 888 C CA . GLU A 1 111 ? -22.727 -5.524 10.017 1.00 64.38 111 GLU A CA 1
ATOM 889 C C . GLU A 1 111 ? -22.971 -4.117 10.601 1.00 64.38 111 GLU A C 1
ATOM 891 O O . GLU A 1 111 ? -24.103 -3.629 10.634 1.00 64.38 111 GLU A O 1
ATOM 896 N N . LYS A 1 112 ? -21.932 -3.440 11.103 1.00 72.75 112 LYS A N 1
ATOM 897 C CA . LYS A 1 112 ? -22.070 -2.103 11.699 1.00 72.75 112 LYS A CA 1
ATOM 898 C C . LYS A 1 112 ? -21.989 -0.993 10.654 1.00 72.75 112 LYS A C 1
ATOM 900 O O . LYS A 1 112 ? -21.115 -0.976 9.796 1.00 72.75 112 LYS A O 1
ATOM 905 N N . GLU A 1 113 ? -22.862 0.003 10.793 1.00 78.38 113 GLU A N 1
ATOM 906 C CA . GLU A 1 113 ? -22.854 1.194 9.942 1.00 78.38 113 GLU A CA 1
ATOM 907 C C . GLU A 1 113 ? -21.518 1.954 10.054 1.00 78.38 113 GLU A C 1
ATOM 909 O O . GLU A 1 113 ? -21.155 2.435 11.131 1.00 78.38 113 GLU A O 1
ATOM 914 N N . GLY A 1 114 ? -20.818 2.117 8.929 1.00 82.69 114 GLY A N 1
ATOM 915 C CA . GLY A 1 114 ? -19.496 2.750 8.867 1.00 82.69 114 GLY A CA 1
ATOM 916 C C . GLY A 1 114 ? -18.322 1.766 8.879 1.00 82.69 114 GLY A C 1
ATOM 917 O O . GLY A 1 114 ? -17.178 2.213 8.807 1.00 82.69 114 GLY A O 1
ATOM 918 N N . VAL A 1 115 ? -18.583 0.456 8.925 1.00 88.31 115 VAL A N 1
ATOM 919 C CA . VAL A 1 115 ? -17.572 -0.587 8.714 1.00 88.31 115 VAL A CA 1
ATOM 920 C C . VAL A 1 115 ? -17.604 -1.047 7.258 1.00 88.31 115 VAL A C 1
ATOM 922 O O . VAL A 1 115 ? -18.663 -1.372 6.728 1.00 88.31 115 VAL A O 1
ATOM 925 N N . ILE A 1 116 ? -16.438 -1.086 6.618 1.00 89.62 116 ILE A N 1
ATOM 926 C CA . ILE A 1 116 ? -16.254 -1.592 5.250 1.00 89.62 116 ILE A CA 1
ATOM 927 C C . ILE A 1 116 ? -15.199 -2.699 5.225 1.00 89.62 116 ILE A C 1
ATOM 929 O O . ILE A 1 116 ? -14.381 -2.778 6.138 1.00 89.62 116 ILE A O 1
ATOM 933 N N . ARG A 1 117 ? -15.195 -3.552 4.195 1.00 88.62 117 ARG A N 1
ATOM 934 C CA . ARG A 1 117 ? -14.161 -4.584 4.004 1.00 88.62 117 ARG A CA 1
ATOM 935 C C . ARG A 1 117 ? -13.257 -4.207 2.845 1.00 88.62 117 ARG A C 1
ATOM 937 O O . ARG A 1 117 ? -13.749 -4.008 1.738 1.00 88.62 117 ARG A O 1
ATOM 944 N N . VAL A 1 118 ? -11.954 -4.161 3.095 1.00 91.06 118 VAL A N 1
ATOM 945 C CA . VAL A 1 118 ? -10.955 -3.802 2.083 1.00 91.06 118 VAL A CA 1
ATOM 946 C C . VAL A 1 118 ? -9.911 -4.911 1.955 1.00 91.06 118 VAL A C 1
ATOM 948 O O . VAL A 1 118 ? -9.457 -5.430 2.978 1.00 91.06 118 VAL A O 1
ATOM 951 N N . PRO A 1 119 ? -9.538 -5.321 0.731 1.00 91.94 119 PRO A N 1
ATOM 952 C CA . PRO A 1 119 ? -8.338 -6.113 0.499 1.00 91.94 119 PRO A CA 1
ATOM 953 C C . PRO A 1 119 ? -7.112 -5.508 1.181 1.00 91.94 119 PRO A C 1
ATOM 955 O O . PRO A 1 119 ? -6.918 -4.296 1.115 1.00 91.94 119 PRO A O 1
ATOM 958 N N . TYR A 1 120 ? -6.286 -6.341 1.814 1.00 91.88 120 TYR A N 1
ATOM 959 C CA . TYR A 1 120 ? -5.027 -5.889 2.407 1.00 91.88 120 TYR A CA 1
ATOM 960 C C . TYR A 1 120 ? -3.977 -7.003 2.429 1.00 91.88 120 TYR A C 1
ATOM 962 O O . TYR A 1 120 ? -4.301 -8.165 2.694 1.00 91.88 120 TYR A O 1
ATOM 970 N N . GLY A 1 121 ? -2.725 -6.623 2.185 1.00 92.06 121 GLY A N 1
ATOM 971 C CA . GLY A 1 121 ? -1.547 -7.475 2.302 1.00 92.06 121 GLY A CA 1
ATOM 972 C C . GLY A 1 121 ? -0.756 -7.106 3.550 1.00 92.06 121 GLY A C 1
ATOM 973 O O . GLY A 1 121 ? -0.456 -5.933 3.736 1.00 92.06 121 GLY A O 1
ATOM 974 N N . THR A 1 122 ? -0.429 -8.077 4.401 1.00 91.12 122 THR A N 1
ATOM 975 C CA . THR A 1 122 ? 0.271 -7.827 5.671 1.00 91.12 122 THR A CA 1
ATOM 976 C C . THR A 1 122 ? 1.691 -7.324 5.435 1.00 91.12 122 THR A C 1
ATOM 978 O O . THR A 1 122 ? 2.416 -7.881 4.608 1.00 91.12 122 THR A O 1
ATOM 981 N N . GLY A 1 123 ? 2.116 -6.314 6.203 1.00 87.62 123 GLY A N 1
ATOM 982 C CA . GLY A 1 123 ? 3.485 -5.776 6.119 1.00 87.62 123 GLY A CA 1
ATOM 983 C C . GLY A 1 123 ? 4.558 -6.863 6.267 1.00 87.62 123 GLY A C 1
ATOM 984 O O . GLY A 1 123 ? 5.385 -7.047 5.377 1.00 87.62 123 GLY A O 1
ATOM 985 N N . GLY A 1 124 ? 4.429 -7.710 7.295 1.00 88.25 124 GLY A N 1
ATOM 986 C CA . GLY A 1 124 ? 5.405 -8.769 7.594 1.00 88.25 124 GLY A CA 1
ATOM 987 C C . GLY A 1 124 ? 5.443 -9.957 6.625 1.00 88.25 124 GLY A C 1
ATOM 988 O O . GLY A 1 124 ? 6.269 -10.848 6.783 1.00 88.25 124 GLY A O 1
ATOM 989 N N . SER A 1 125 ? 4.541 -10.039 5.642 1.00 91.19 125 SER A N 1
ATOM 990 C CA . SER A 1 125 ? 4.671 -10.993 4.520 1.00 91.19 125 SER A CA 1
ATOM 991 C C . SER A 1 125 ? 5.128 -10.320 3.226 1.00 91.19 125 SER A C 1
ATOM 993 O O . SER A 1 125 ? 5.352 -11.001 2.224 1.00 91.19 125 SER A O 1
ATOM 995 N N . GLY A 1 126 ? 5.281 -8.998 3.260 1.00 94.44 126 GLY A N 1
ATOM 996 C CA . GLY A 1 126 ? 5.542 -8.158 2.112 1.00 94.44 126 GLY A CA 1
ATOM 997 C C . GLY A 1 126 ? 4.344 -8.020 1.175 1.00 94.44 126 GLY A C 1
ATOM 998 O O . GLY A 1 126 ? 3.424 -8.844 1.116 1.00 94.44 126 GLY A O 1
ATOM 999 N N . TRP A 1 127 ? 4.384 -6.952 0.392 1.00 96.50 127 TRP A N 1
ATOM 1000 C CA . TRP A 1 127 ? 3.417 -6.672 -0.662 1.00 96.50 127 TRP A CA 1
ATOM 1001 C C . TRP A 1 127 ? 4.101 -5.957 -1.822 1.00 96.50 127 TRP A C 1
ATOM 1003 O O . TRP A 1 127 ? 5.155 -5.344 -1.654 1.00 96.50 127 TRP A O 1
ATOM 1013 N N . CYS A 1 128 ? 3.506 -6.037 -3.008 1.00 97.81 128 CYS A N 1
ATOM 1014 C CA . CYS A 1 128 ? 3.991 -5.383 -4.212 1.00 97.81 128 CYS A CA 1
ATOM 1015 C C . CYS A 1 128 ? 2.893 -4.558 -4.890 1.00 97.81 128 CYS A C 1
ATOM 1017 O O . CYS A 1 128 ? 1.720 -4.936 -4.901 1.00 97.81 128 CYS A O 1
ATOM 1019 N N . LEU A 1 129 ? 3.306 -3.449 -5.501 1.00 98.19 129 LEU A N 1
ATOM 1020 C CA . LEU A 1 129 ? 2.490 -2.572 -6.331 1.00 98.19 129 LEU A CA 1
ATOM 1021 C C . LEU A 1 129 ? 3.097 -2.496 -7.733 1.00 98.19 129 LEU A C 1
ATOM 1023 O O . LEU A 1 129 ? 4.308 -2.325 -7.889 1.00 98.19 129 LEU A O 1
ATOM 1027 N N . SER A 1 130 ? 2.251 -2.597 -8.752 1.00 98.38 130 SER A N 1
ATOM 1028 C CA . SER A 1 130 ? 2.642 -2.314 -10.137 1.00 98.38 130 SER A CA 1
ATOM 1029 C C . SER A 1 130 ? 2.877 -0.816 -10.348 1.00 98.38 130 SER A C 1
ATOM 1031 O O . SER A 1 130 ? 2.151 0.007 -9.777 1.00 98.38 130 SER A O 1
ATOM 1033 N N . ARG A 1 131 ? 3.787 -0.461 -11.256 1.00 98.38 131 ARG A N 1
ATOM 1034 C CA . ARG A 1 131 ? 4.081 0.923 -11.643 1.00 98.38 131 ARG A CA 1
ATOM 1035 C C . ARG A 1 131 ? 2.836 1.762 -11.996 1.00 98.38 131 ARG A C 1
ATOM 1037 O O . ARG A 1 131 ? 2.724 2.850 -11.433 1.00 98.38 131 ARG A O 1
ATOM 1044 N N . PRO A 1 132 ? 1.871 1.295 -12.819 1.00 98.38 132 PRO A N 1
ATOM 1045 C CA . PRO A 1 132 ? 0.684 2.087 -13.168 1.00 98.38 132 PRO A CA 1
ATOM 1046 C C . PRO A 1 132 ? -0.179 2.462 -11.959 1.00 98.38 132 PRO A C 1
ATOM 1048 O O . PRO A 1 132 ? -0.663 3.590 -11.867 1.00 98.38 132 PRO A O 1
ATOM 1051 N N . LEU A 1 133 ? -0.326 1.542 -10.997 1.00 98.38 133 LEU A N 1
ATOM 1052 C CA . LEU A 1 133 ? -1.061 1.807 -9.759 1.00 98.38 133 LEU A CA 1
ATOM 1053 C C . LEU A 1 133 ? -0.360 2.881 -8.919 1.00 98.38 133 LEU A C 1
ATOM 1055 O O . LEU A 1 133 ? -1.025 3.782 -8.407 1.00 98.38 133 LEU A O 1
ATOM 1059 N N . VAL A 1 134 ? 0.972 2.817 -8.807 1.00 98.44 134 VAL A N 1
ATOM 1060 C CA . VAL A 1 134 ? 1.757 3.845 -8.107 1.00 98.44 134 VAL A CA 1
ATOM 1061 C C . VAL A 1 134 ? 1.638 5.196 -8.808 1.00 98.44 134 VAL A C 1
ATOM 1063 O O . VAL A 1 134 ? 1.327 6.180 -8.145 1.00 98.44 134 VAL A O 1
ATOM 1066 N N . ASP A 1 135 ? 1.822 5.245 -10.129 1.00 98.38 135 ASP A N 1
ATOM 1067 C CA . ASP A 1 135 ? 1.759 6.489 -10.905 1.00 98.38 135 ASP A CA 1
ATOM 1068 C C . ASP A 1 135 ? 0.394 7.176 -10.772 1.00 98.38 135 ASP A C 1
ATOM 1070 O O . ASP A 1 135 ? 0.320 8.386 -10.561 1.00 98.38 135 ASP A O 1
ATOM 1074 N N . ARG A 1 136 ? -0.700 6.408 -10.846 1.00 97.81 136 ARG A N 1
ATOM 1075 C CA . ARG A 1 136 ? -2.058 6.938 -10.676 1.00 97.81 136 ARG A CA 1
ATOM 1076 C C . ARG A 1 136 ? -2.338 7.383 -9.241 1.00 97.81 136 ARG A C 1
ATOM 1078 O O . ARG A 1 136 ? -3.061 8.354 -9.026 1.00 97.81 136 ARG A O 1
ATOM 1085 N N . GLY A 1 137 ? -1.820 6.640 -8.266 1.00 97.69 137 GLY A N 1
ATOM 1086 C CA . GLY A 1 137 ? -2.126 6.816 -6.850 1.00 97.69 137 GLY A CA 1
ATOM 1087 C C . GLY A 1 137 ? -1.165 7.716 -6.079 1.00 97.69 137 GLY A C 1
ATOM 1088 O O . GLY A 1 137 ? -1.387 7.915 -4.885 1.00 97.69 137 GLY A O 1
ATOM 1089 N N . ILE A 1 138 ? -0.112 8.250 -6.707 1.00 98.12 138 ILE A N 1
ATOM 1090 C CA . ILE A 1 138 ? 1.024 8.851 -5.993 1.00 98.12 138 ILE A CA 1
ATOM 1091 C C . ILE A 1 138 ? 0.622 9.970 -5.028 1.00 98.12 138 ILE A C 1
ATOM 1093 O O . ILE A 1 138 ? 1.073 9.969 -3.885 1.00 98.12 138 ILE A O 1
ATOM 1097 N N . ASP A 1 139 ? -0.295 10.856 -5.421 1.00 97.38 139 ASP A N 1
ATOM 1098 C CA . ASP A 1 139 ? -0.773 11.942 -4.555 1.00 97.38 139 ASP A CA 1
ATOM 1099 C C . ASP A 1 139 ? -1.484 11.409 -3.301 1.00 97.38 139 ASP A C 1
ATOM 1101 O O . ASP A 1 139 ? -1.398 11.998 -2.222 1.00 97.38 139 ASP A O 1
ATOM 1105 N N . THR A 1 140 ? -2.169 10.269 -3.421 1.00 97.25 140 THR A N 1
ATOM 1106 C CA . THR A 1 140 ? -2.824 9.604 -2.288 1.00 97.25 140 THR A CA 1
ATOM 1107 C C . THR A 1 140 ? -1.795 8.883 -1.419 1.00 97.25 140 THR A C 1
ATOM 1109 O O . THR A 1 140 ? -1.808 9.042 -0.199 1.00 97.25 140 THR A O 1
ATOM 1112 N N . PHE A 1 141 ? -0.860 8.143 -2.023 1.00 97.81 141 PHE A N 1
ATOM 1113 C CA . PHE A 1 141 ? 0.176 7.403 -1.296 1.00 97.81 141 PHE A CA 1
ATOM 1114 C C . PHE A 1 141 ? 1.157 8.316 -0.553 1.00 97.81 141 PHE A C 1
ATOM 1116 O O . PHE A 1 141 ? 1.519 8.027 0.585 1.00 97.81 141 PHE A O 1
ATOM 1123 N N . ALA A 1 142 ? 1.521 9.462 -1.132 1.00 97.12 142 ALA A N 1
ATOM 1124 C CA . ALA A 1 142 ? 2.359 10.473 -0.483 1.00 97.12 142 ALA A CA 1
ATOM 1125 C C . ALA A 1 142 ? 1.713 11.075 0.784 1.00 97.12 142 ALA A C 1
ATOM 1127 O O . ALA A 1 142 ? 2.399 11.657 1.629 1.00 97.12 142 ALA A O 1
ATOM 1128 N N . ASN A 1 143 ? 0.392 10.928 0.925 1.00 95.50 143 ASN A N 1
ATOM 1129 C CA . ASN A 1 143 ? -0.392 11.384 2.069 1.00 95.50 143 ASN A CA 1
ATOM 1130 C C . ASN A 1 143 ? -0.913 10.226 2.940 1.00 95.50 143 ASN A C 1
ATOM 1132 O O . ASN A 1 143 ? -1.792 10.445 3.779 1.00 95.50 143 ASN A O 1
ATOM 1136 N N . LEU A 1 144 ? -0.373 9.008 2.796 1.00 96.25 144 LEU A N 1
ATOM 1137 C CA . LEU A 1 144 ? -0.839 7.817 3.519 1.00 96.25 144 LEU A CA 1
ATOM 1138 C C . LEU A 1 144 ? -0.871 8.022 5.043 1.00 96.25 144 LEU A C 1
ATOM 1140 O O . LEU A 1 144 ? -1.810 7.589 5.703 1.00 96.25 144 LEU A O 1
ATOM 1144 N N . GLN A 1 145 ? 0.090 8.753 5.609 1.00 94.25 145 GLN A N 1
ATOM 1145 C CA . GLN A 1 145 ? 0.128 9.121 7.028 1.00 94.25 145 GLN A CA 1
ATOM 1146 C C . GLN A 1 145 ? -1.130 9.861 7.506 1.00 94.25 145 GLN A C 1
ATOM 1148 O O . GLN A 1 145 ? -1.570 9.659 8.640 1.00 94.25 145 GLN A O 1
ATOM 1153 N N . VAL A 1 146 ? -1.727 10.695 6.650 1.00 92.56 146 VAL A N 1
ATOM 1154 C CA . VAL A 1 146 ? -2.963 11.426 6.959 1.00 92.56 146 VAL A CA 1
ATOM 1155 C C . VAL A 1 146 ? -4.148 10.468 6.942 1.00 92.56 146 VAL A C 1
ATOM 1157 O O . VAL A 1 146 ? -4.977 10.504 7.851 1.00 92.56 146 VAL A O 1
ATOM 1160 N N . GLU A 1 147 ? -4.211 9.583 5.948 1.00 93.06 147 GLU A N 1
ATOM 1161 C CA . GLU A 1 147 ? -5.284 8.593 5.836 1.00 93.06 147 GLU A CA 1
ATOM 1162 C C . GLU A 1 147 ? -5.243 7.599 7.001 1.00 93.06 147 GLU A C 1
ATOM 1164 O O . GLU A 1 147 ? -6.259 7.417 7.670 1.00 93.06 147 GLU A O 1
ATOM 1169 N N . CYS A 1 148 ? -4.064 7.082 7.357 1.00 93.81 148 CYS A N 1
ATOM 1170 C CA . CYS A 1 148 ? -3.878 6.261 8.553 1.00 93.81 148 CYS A CA 1
ATOM 1171 C C . CYS A 1 148 ? -4.367 6.954 9.823 1.00 93.81 148 CYS A C 1
ATOM 1173 O O . CYS A 1 148 ? -5.032 6.339 10.654 1.00 93.81 148 CYS A O 1
ATOM 1175 N N . ALA A 1 149 ? -4.064 8.245 9.991 1.00 90.25 149 ALA A N 1
ATOM 1176 C CA . ALA A 1 149 ? -4.534 9.010 11.140 1.00 90.25 149 ALA A CA 1
ATOM 1177 C C . ALA A 1 149 ? -6.059 9.213 11.120 1.00 90.25 149 ALA A C 1
ATOM 1179 O O . ALA A 1 149 ? -6.674 9.296 12.182 1.00 90.25 149 ALA A O 1
ATOM 1180 N N . ASN A 1 150 ? -6.674 9.290 9.937 1.00 89.75 150 ASN A N 1
ATOM 1181 C CA . ASN A 1 150 ? -8.116 9.461 9.774 1.00 89.75 150 ASN A CA 1
ATOM 1182 C C . ASN A 1 150 ? -8.911 8.203 10.119 1.00 89.75 150 ASN A C 1
ATOM 1184 O O . ASN A 1 150 ? -9.963 8.322 10.744 1.00 89.75 150 ASN A O 1
ATOM 1188 N N . ILE A 1 151 ? -8.405 7.022 9.765 1.00 90.75 151 ILE A N 1
ATOM 1189 C CA . ILE A 1 151 ? -9.079 5.750 10.067 1.00 90.75 151 ILE A CA 1
ATOM 1190 C C . ILE A 1 151 ? -8.529 5.060 11.325 1.00 90.75 151 ILE A C 1
ATOM 1192 O O . ILE A 1 151 ? -9.174 4.171 11.867 1.00 90.75 151 ILE A O 1
ATOM 1196 N N . ALA A 1 152 ? -7.378 5.500 11.837 1.00 90.56 152 ALA A N 1
ATOM 1197 C CA . ALA A 1 152 ? -6.668 4.919 12.978 1.00 90.56 152 ALA A CA 1
ATOM 1198 C C . ALA A 1 152 ? -6.319 3.427 12.797 1.00 90.56 152 ALA A C 1
ATOM 1200 O O . ALA A 1 152 ? -6.474 2.626 13.724 1.00 90.56 152 ALA A O 1
ATOM 1201 N N . TYR A 1 153 ? -5.823 3.073 11.608 1.00 91.69 153 TYR A N 1
ATOM 1202 C CA . TYR A 1 153 ? -5.295 1.745 11.279 1.00 91.69 153 TYR A CA 1
ATOM 1203 C C . TYR A 1 153 ? -3.810 1.824 10.887 1.00 91.69 153 TYR A C 1
ATOM 1205 O O . TYR A 1 153 ? -3.359 2.893 10.473 1.00 91.69 153 TYR A O 1
ATOM 1213 N N . PRO A 1 154 ? -3.050 0.719 11.022 1.00 92.19 154 PRO A N 1
ATOM 1214 C CA . PRO A 1 154 ? -1.676 0.619 10.531 1.00 92.19 154 PRO A CA 1
ATOM 1215 C C . PRO A 1 154 ? -1.567 0.857 9.022 1.00 92.19 154 PRO A C 1
ATOM 1217 O O . PRO A 1 154 ? -2.569 0.925 8.307 1.00 92.19 154 PRO A O 1
ATOM 1220 N N . ASP A 1 155 ? -0.339 0.997 8.548 1.00 94.69 155 ASP A N 1
ATOM 1221 C CA . ASP A 1 155 ? 0.004 1.346 7.175 1.00 94.69 155 ASP A CA 1
ATOM 1222 C C . ASP A 1 155 ? -0.434 0.303 6.149 1.00 94.69 155 ASP A C 1
ATOM 1224 O O . ASP A 1 155 ? -0.966 0.689 5.114 1.00 94.69 155 ASP A O 1
ATOM 1228 N N . ASP A 1 156 ? -0.306 -0.988 6.445 1.00 94.06 156 ASP A N 1
ATOM 1229 C CA . ASP A 1 156 ? -0.688 -2.077 5.540 1.00 94.06 156 ASP A CA 1
ATOM 1230 C C . ASP A 1 156 ? -2.209 -2.150 5.286 1.00 94.06 156 ASP A C 1
ATOM 1232 O O . ASP A 1 156 ? -2.668 -2.176 4.141 1.00 94.06 156 ASP A O 1
ATOM 1236 N N . VAL A 1 157 ? -3.017 -2.078 6.346 1.00 93.75 157 VAL A N 1
ATOM 1237 C CA . VAL A 1 157 ? -4.482 -1.987 6.253 1.00 93.75 157 VAL A CA 1
ATOM 1238 C C . VAL A 1 157 ? -4.903 -0.672 5.595 1.00 93.75 157 VAL A C 1
ATOM 1240 O O . VAL A 1 157 ? -5.814 -0.651 4.764 1.00 93.75 157 VAL A O 1
ATOM 1243 N N . SER A 1 158 ? -4.244 0.435 5.948 1.00 95.38 158 SER A N 1
ATOM 1244 C CA . SER A 1 158 ? -4.553 1.748 5.376 1.00 95.38 158 SER A CA 1
ATOM 1245 C C . SER A 1 158 ? -4.201 1.826 3.894 1.00 95.38 158 SER A C 1
ATOM 1247 O O . SER A 1 158 ? -4.931 2.467 3.144 1.00 95.38 158 SER A O 1
ATOM 1249 N N . LEU A 1 159 ? -3.136 1.150 3.455 1.00 96.81 159 LEU A N 1
ATOM 1250 C CA . LEU A 1 159 ? -2.761 1.036 2.049 1.00 96.81 159 LEU A CA 1
ATOM 1251 C C . LEU A 1 159 ? -3.875 0.348 1.252 1.00 96.81 159 LEU A C 1
ATOM 1253 O O . LEU A 1 159 ? -4.341 0.889 0.249 1.00 96.81 159 LEU A O 1
ATOM 1257 N N . GLY A 1 160 ? -4.365 -0.793 1.745 1.00 95.75 160 GLY A N 1
ATOM 1258 C CA . GLY A 1 160 ? -5.517 -1.485 1.168 1.00 95.75 160 GLY A CA 1
ATOM 1259 C C . GLY A 1 160 ? -6.769 -0.605 1.103 1.00 95.75 160 GLY A C 1
ATOM 1260 O O . GLY A 1 160 ? -7.421 -0.512 0.059 1.00 95.75 160 GLY A O 1
ATOM 1261 N N . TYR A 1 161 ? -7.056 0.121 2.189 1.00 95.38 161 TYR A N 1
ATOM 1262 C CA . TYR A 1 161 ? -8.157 1.085 2.249 1.00 95.38 161 TYR A CA 1
ATOM 1263 C C . TYR A 1 161 ? -8.039 2.184 1.190 1.00 95.38 161 TYR A C 1
ATOM 1265 O O . TYR A 1 161 ? -9.001 2.429 0.466 1.00 95.38 161 TYR A O 1
ATOM 1273 N N . VAL A 1 162 ? -6.883 2.844 1.057 1.00 96.50 162 VAL A N 1
ATOM 1274 C CA . VAL A 1 162 ? -6.744 3.934 0.080 1.00 96.50 162 VAL A CA 1
ATOM 1275 C C . VAL A 1 162 ? -6.793 3.421 -1.358 1.00 96.50 162 VAL A C 1
ATOM 1277 O O . VAL A 1 162 ? -7.426 4.057 -2.200 1.00 96.50 162 VAL A O 1
ATOM 1280 N N . ILE A 1 163 ? -6.212 2.250 -1.643 1.00 96.62 163 ILE A N 1
ATOM 1281 C CA . ILE A 1 163 ? -6.280 1.632 -2.975 1.00 96.62 163 ILE A CA 1
ATOM 1282 C C . ILE A 1 163 ? -7.736 1.380 -3.366 1.00 96.62 163 ILE A C 1
ATOM 1284 O O . ILE A 1 163 ? -8.146 1.715 -4.474 1.00 96.62 163 ILE A O 1
ATOM 1288 N N . GLN A 1 164 ? -8.537 0.832 -2.460 1.00 94.62 164 GLN A N 1
ATOM 1289 C CA . GLN A 1 164 ? -9.921 0.469 -2.755 1.00 94.62 164 GLN A CA 1
ATOM 1290 C C . GLN A 1 164 ? -10.850 1.683 -2.756 1.00 94.62 164 GLN A C 1
ATOM 1292 O O . GLN A 1 164 ? -11.519 1.949 -3.751 1.00 94.62 164 GLN A O 1
ATOM 1297 N N . GLU A 1 165 ? -10.848 2.465 -1.681 1.00 93.69 165 GLU A N 1
ATOM 1298 C CA . GLU A 1 165 ? -11.877 3.481 -1.441 1.00 93.69 165 GLU A CA 1
ATOM 1299 C C . GLU A 1 165 ? -11.541 4.848 -2.034 1.00 93.69 165 GLU A C 1
ATOM 1301 O O . GLU A 1 165 ? -12.441 5.625 -2.352 1.00 93.69 165 GLU A O 1
ATOM 1306 N N . LYS A 1 166 ? -10.252 5.178 -2.178 1.00 94.12 166 LYS A N 1
ATOM 1307 C CA . LYS A 1 166 ? -9.828 6.474 -2.738 1.00 94.12 166 LYS A CA 1
ATOM 1308 C C . LYS A 1 166 ? -9.495 6.362 -4.218 1.00 94.12 166 LYS A C 1
ATOM 1310 O O . LYS A 1 166 ? -9.789 7.287 -4.970 1.00 94.12 166 LYS A O 1
ATOM 1315 N N . LEU A 1 167 ? -8.900 5.242 -4.632 1.00 95.75 167 LEU A N 1
ATOM 1316 C CA . LEU A 1 167 ? -8.479 5.036 -6.017 1.00 95.75 167 LEU A CA 1
ATOM 1317 C C . LEU A 1 167 ? -9.454 4.168 -6.825 1.00 95.75 167 LEU A C 1
ATOM 1319 O O . LEU A 1 167 ? -9.360 4.167 -8.051 1.00 95.75 167 LEU A O 1
ATOM 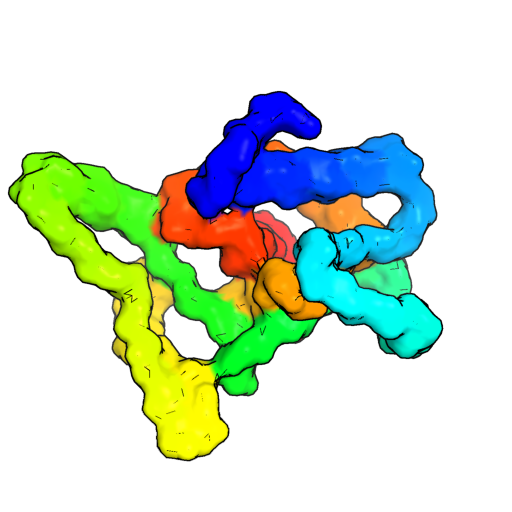1323 N N . GLY A 1 168 ? -10.374 3.419 -6.206 1.00 94.06 168 GLY A N 1
ATOM 1324 C CA . GLY A 1 168 ? -11.177 2.426 -6.937 1.00 94.06 168 GLY A CA 1
ATOM 1325 C C . GLY A 1 168 ? -10.294 1.381 -7.631 1.00 94.06 168 GLY A C 1
ATOM 1326 O O . GLY A 1 168 ? -10.561 0.992 -8.765 1.00 94.06 168 GLY A O 1
ATOM 1327 N N . GLY A 1 169 ? -9.16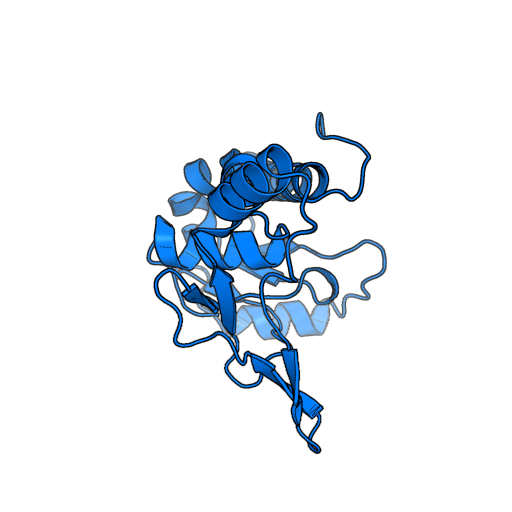8 1.044 -7.000 1.00 88.94 169 GLY A N 1
ATOM 1328 C CA . GLY A 1 169 ? -8.105 0.209 -7.541 1.00 88.94 169 GLY A CA 1
ATOM 1329 C C . GLY A 1 169 ? -8.408 -1.291 -7.532 1.00 88.94 169 GLY A C 1
ATOM 1330 O O . GLY A 1 169 ? -9.498 -1.727 -7.146 1.00 88.94 169 GLY A O 1
ATOM 1331 N N . PRO A 1 170 ? -7.437 -2.106 -7.976 1.00 89.81 170 PRO A N 1
ATOM 1332 C CA . PRO A 1 170 ? -7.608 -3.545 -8.108 1.00 89.81 170 PRO A CA 1
ATOM 1333 C C . PRO A 1 170 ? -7.806 -4.203 -6.744 1.00 89.81 170 PRO A C 1
ATOM 1335 O O . PRO A 1 170 ? -7.235 -3.774 -5.737 1.00 89.81 170 PRO A O 1
ATOM 1338 N N . LYS A 1 171 ? -8.596 -5.279 -6.723 1.00 83.50 171 LYS A N 1
ATOM 1339 C CA . LYS A 1 171 ? -8.600 -6.213 -5.591 1.00 83.50 171 LYS A CA 1
ATOM 1340 C C . LYS A 1 171 ? -7.251 -6.936 -5.533 1.00 83.50 171 LYS A C 1
ATOM 1342 O O . LYS A 1 171 ? -6.634 -7.130 -6.580 1.00 83.50 171 LYS A O 1
ATOM 1347 N N . MET A 1 172 ? -6.832 -7.292 -4.320 1.00 83.56 172 MET A N 1
ATOM 1348 C CA . MET A 1 172 ? -5.593 -8.032 -4.071 1.00 83.56 172 MET A CA 1
ATOM 1349 C C . MET A 1 172 ? -5.721 -9.507 -4.452 1.00 83.56 172 MET A C 1
ATOM 1351 O O . MET A 1 172 ? -6.819 -10.064 -4.215 1.00 83.56 172 MET A O 1
#

Secondary structure (DSSP, 8-state):
--S-SS-SHHHHHHHHHHHHHHHHHH---SEEEE--TTPPP-HHHHHHHHTTS-TTS--EEE--SBTTSEEEEETTHHHHHHHHHHHTPPPPPSS-EEE-TTS-EEETTTTSTTEEEEE---GGG-EEEEHHHHHHHHHHHTTHHHHHHHHT--HHHHHHHIIIIIT-----

Radius of gyration: 16.72 Å; chains: 1; bounding box: 37×38×48 Å

Sequence (172 aa):
TLCSATHEIHGLCCKTACEIVYYYEHSTSDWMCHLDDDTYLNYPQMVKYLSQFDPREEHYIGFSPTADGTWAVDTKRKEMMERAAKEGKPLKPSISISTKKDGDVIHKDEEKEGVIRVPYGTGGSGWCLSRPLVDRGIDTFANLQVECANIAYPDDVSLGYVIQEKLGGPKM

Organism: NCBI:txid265543

pLDDT: mean 89.29, std 10.44, range [54.03, 98.56]

InterPro domains:
  IPR003378 Fringe-like, glycosyltransferase domain [PF02434] (1-169)
  IPR026050 C1GALT1/C1GALT1-specific chaperone 1 [PTHR23033] (22-161)